Protein AF-A0A5Z9VME4-F1 (afdb_monomer)

Secondary structure (DSSP, 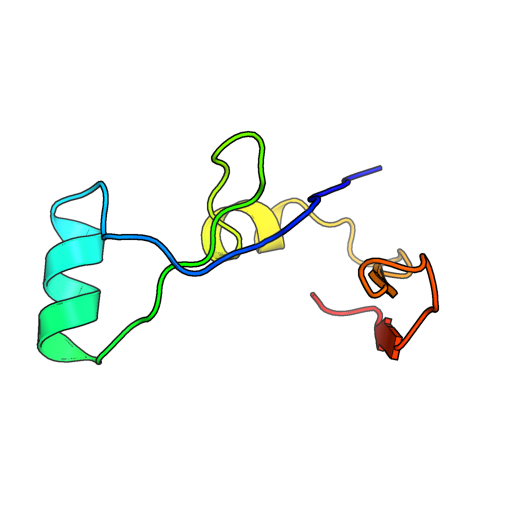8-state):
-----S-EEE---SHHHHHHHHHH-PPEEE-TT--BHHHHGGGS-TTS-EEEE-TT--EEEEES--

Nearest PDB structures (foldseek):
  5yvq-assembly1_B  TM=1.006E+00  e=1.152E-07  Muvirus mu
  3c73-assembly1_A  TM=3.773E-01  e=3.489E+00  unclassified

Radius of gyration: 13.28 Å;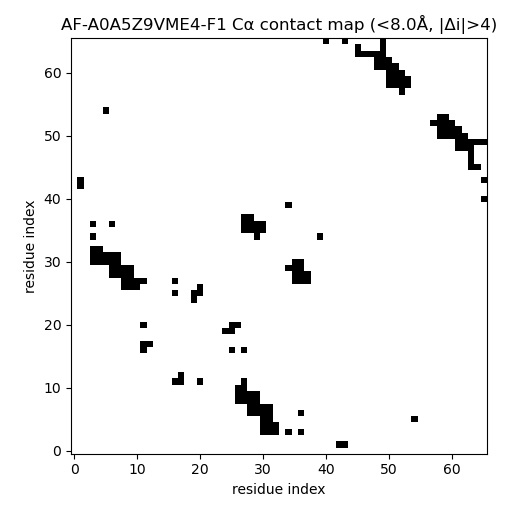 Cα contacts (8 Å, |Δi|>4): 84; chains: 1; bounding box: 32×24×29 Å

pLDDT: mean 96.12, std 3.07, range [78.81, 98.31]

Mean predicted aligned error: 2.62 Å

Foldseek 3Di:
DDDFADKDWDDDPDPVSVVCCVPPVDTWIAGPVGDTPVVCQVVDDQPDKDFDADPVRHTPDIDSHD

Solvent-accessible surface area (backbone atoms only — not comparable to full-atom values): 4272 Å² total; per-residue (Å²): 139,88,86,84,49,78,68,38,81,52,78,65,90,45,72,68,47,42,52,43,26,73,75,71,64,57,81,43,41,24,23,74,90,65,49,47,48,82,73,48,44,79,73,57,64,68,98,41,85,46,77,42,58,50,99,84,69,48,76,78,46,78,39,59,76,120

Organism: NCBI:txid29473

Sequence (66 aa):
MMHLKNIKAGNAKTLEQYELTKKHGVIWLYSEDGKNWYEEVKNFQPDTIKIVYDANNIIVAITKDA

Structure (mmCIF, N/CA/C/O backbone):
data_AF-A0A5Z9VME4-F1
#
_entry.id   AF-A0A5Z9VME4-F1
#
loop_
_atom_site.group_PDB
_atom_site.id
_atom_site.type_symbol
_atom_site.label_atom_id
_atom_site.label_alt_id
_atom_site.label_comp_id
_atom_site.label_asym_id
_atom_site.label_entity_id
_atom_site.label_seq_id
_atom_site.pdbx_PDB_ins_code
_atom_site.Cartn_x
_atom_site.Cartn_y
_atom_site.Cartn_z
_atom_site.occupancy
_atom_site.B_iso_or_equiv
_atom_site.auth_seq_id
_atom_site.auth_comp_id
_atom_site.auth_asym_id
_atom_site.auth_atom_id
_atom_site.pdbx_PDB_model_num
ATOM 1 N N . MET A 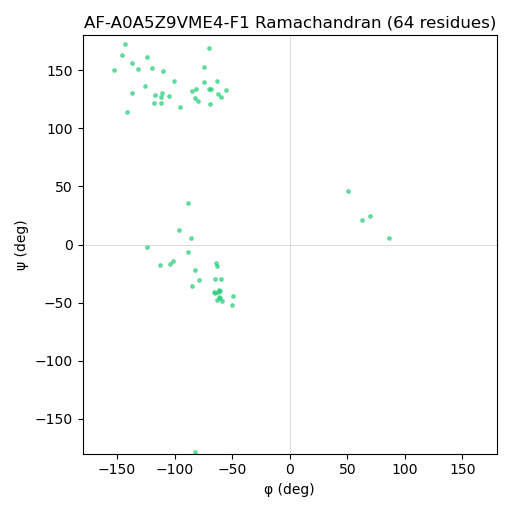1 1 ? 14.065 9.428 -5.167 1.00 78.81 1 MET A N 1
ATOM 2 C CA . MET A 1 1 ? 13.757 7.984 -5.237 1.00 78.81 1 MET A CA 1
ATOM 3 C C . MET A 1 1 ? 13.137 7.590 -3.913 1.00 78.81 1 MET A C 1
ATOM 5 O O . MET A 1 1 ? 13.705 7.944 -2.888 1.00 78.81 1 MET A O 1
ATOM 9 N N . MET A 1 2 ? 11.965 6.960 -3.929 1.00 91.88 2 MET A N 1
ATOM 10 C CA . MET A 1 2 ? 11.268 6.555 -2.709 1.00 91.88 2 MET A CA 1
ATOM 11 C C 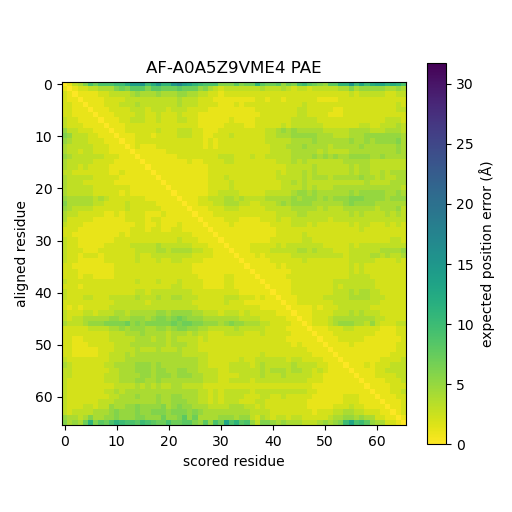. MET A 1 2 ? 11.493 5.070 -2.453 1.00 91.88 2 MET A C 1
ATOM 13 O O . MET A 1 2 ? 11.514 4.281 -3.395 1.00 91.88 2 MET A O 1
ATOM 17 N N . HIS A 1 3 ? 11.679 4.705 -1.187 1.00 95.62 3 HIS A N 1
ATOM 18 C CA . HIS A 1 3 ? 11.919 3.326 -0.784 1.00 95.62 3 HIS A CA 1
ATOM 19 C C . HIS A 1 3 ? 11.181 3.035 0.519 1.00 95.62 3 HIS A C 1
ATOM 21 O O . HIS A 1 3 ? 11.505 3.612 1.553 1.00 95.62 3 HIS A O 1
ATOM 27 N N . LEU A 1 4 ? 10.190 2.148 0.453 1.00 96.75 4 LEU A N 1
ATOM 28 C CA . LEU A 1 4 ? 9.445 1.643 1.603 1.00 96.75 4 LEU A CA 1
ATOM 29 C C . LEU A 1 4 ? 9.797 0.165 1.769 1.00 96.75 4 LEU A C 1
ATOM 31 O O . LEU A 1 4 ? 9.633 -0.618 0.834 1.00 96.75 4 LEU A O 1
ATOM 35 N N . LYS A 1 5 ? 10.329 -0.210 2.933 1.00 97.50 5 LYS A N 1
ATOM 36 C CA . LYS A 1 5 ? 10.810 -1.570 3.210 1.00 97.50 5 LYS A CA 1
ATOM 37 C C . LYS A 1 5 ? 9.913 -2.278 4.211 1.00 97.50 5 LYS A C 1
ATOM 39 O O . LYS A 1 5 ? 9.364 -1.641 5.108 1.00 97.50 5 LYS A O 1
ATOM 44 N N . ASN A 1 6 ? 9.826 -3.602 4.068 1.00 97.38 6 ASN A N 1
ATOM 45 C CA . ASN A 1 6 ? 9.217 -4.506 5.046 1.00 97.38 6 ASN A CA 1
ATOM 46 C C . ASN A 1 6 ? 7.809 -4.071 5.480 1.00 97.38 6 ASN A C 1
ATOM 48 O O . ASN A 1 6 ? 7.497 -4.054 6.671 1.00 97.38 6 ASN A O 1
ATOM 52 N N . ILE A 1 7 ? 6.977 -3.703 4.501 1.00 97.81 7 ILE A N 1
ATOM 53 C CA . ILE A 1 7 ? 5.612 -3.232 4.733 1.00 97.81 7 ILE A CA 1
ATOM 54 C C . ILE A 1 7 ? 4.782 -4.343 5.384 1.00 97.81 7 ILE A C 1
ATOM 56 O O . ILE A 1 7 ? 4.757 -5.476 4.903 1.00 97.81 7 ILE A O 1
ATOM 60 N N . LYS A 1 8 ? 4.094 -4.015 6.479 1.00 97.94 8 LYS A N 1
ATOM 61 C CA . LYS A 1 8 ? 3.246 -4.935 7.246 1.00 97.94 8 LYS A CA 1
ATOM 62 C C . LYS A 1 8 ? 1.938 -4.264 7.640 1.00 97.94 8 LYS A C 1
ATOM 64 O O . LYS A 1 8 ? 1.867 -3.043 7.754 1.00 97.94 8 LYS A O 1
ATOM 69 N N . ALA A 1 9 ? 0.912 -5.075 7.883 1.00 97.88 9 ALA A N 1
ATOM 70 C CA . ALA A 1 9 ? -0.326 -4.584 8.468 1.00 97.88 9 ALA A CA 1
ATOM 71 C C . ALA A 1 9 ? -0.078 -4.036 9.885 1.00 97.88 9 ALA A C 1
ATOM 73 O O . ALA A 1 9 ? 0.690 -4.614 10.657 1.00 97.88 9 ALA A O 1
ATOM 74 N N . GLY A 1 10 ? -0.742 -2.936 10.226 1.00 96.31 10 GLY A N 1
ATOM 75 C CA . GLY A 1 10 ? -0.702 -2.333 11.553 1.00 96.31 10 GLY A CA 1
ATOM 76 C C . GLY A 1 10 ? -2.051 -1.753 11.968 1.00 96.31 10 GLY A C 1
ATOM 77 O O . GLY A 1 10 ? -2.996 -1.689 11.183 1.00 96.31 10 GLY A O 1
ATOM 78 N N . ASN A 1 11 ? -2.133 -1.331 13.228 1.00 95.31 11 ASN A N 1
ATOM 79 C CA . ASN A 1 11 ? -3.334 -0.707 13.778 1.00 95.31 11 ASN A CA 1
ATOM 80 C C . ASN A 1 11 ? -3.503 0.726 13.262 1.00 95.31 11 ASN A C 1
ATOM 82 O O . ASN A 1 11 ? -2.515 1.411 12.994 1.00 95.31 11 ASN A O 1
ATOM 86 N N . ALA A 1 12 ? -4.753 1.191 13.207 1.00 96.62 12 ALA A N 1
ATOM 87 C CA . ALA A 1 12 ? -5.069 2.595 12.980 1.00 96.62 12 ALA A CA 1
ATOM 88 C C . ALA A 1 12 ? -4.367 3.486 14.020 1.00 96.62 12 ALA A C 1
ATOM 90 O O . ALA A 1 12 ? -4.415 3.210 15.221 1.00 96.62 12 ALA A O 1
ATOM 91 N N . LYS A 1 13 ? -3.730 4.562 13.553 1.00 96.19 13 LYS A N 1
ATOM 92 C CA . LYS A 1 13 ? -3.000 5.528 14.392 1.00 96.19 13 LYS A CA 1
ATOM 93 C C . LYS A 1 13 ? -3.759 6.838 14.605 1.00 96.19 13 LYS A C 1
ATOM 95 O O . LYS A 1 13 ? -3.415 7.592 15.510 1.00 96.19 13 LYS A O 1
ATOM 100 N N . THR A 1 14 ? -4.776 7.117 13.790 1.00 96.94 14 THR A N 1
ATOM 101 C CA . THR A 1 14 ? -5.608 8.325 13.892 1.00 96.94 14 THR A CA 1
ATOM 102 C C . THR A 1 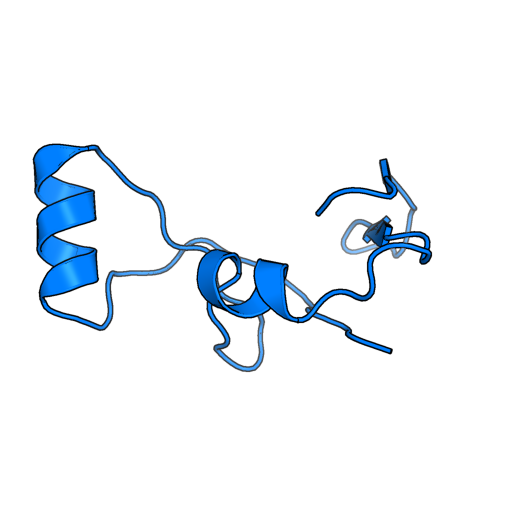14 ? -7.084 7.965 14.037 1.00 96.94 14 THR A C 1
ATOM 104 O O . THR A 1 14 ? -7.500 6.852 13.709 1.00 96.94 14 THR A O 1
ATOM 107 N N . LEU A 1 15 ? -7.890 8.920 14.510 1.00 97.12 15 LEU A N 1
ATOM 108 C CA . LEU A 1 15 ? -9.340 8.740 14.613 1.00 97.12 15 LEU A CA 1
ATOM 109 C C . LEU A 1 15 ? -9.975 8.480 13.240 1.00 97.12 15 LEU A C 1
ATOM 111 O O . LEU A 1 15 ? -10.823 7.608 13.109 1.00 97.12 15 LEU A O 1
ATOM 115 N N . GLU A 1 16 ? -9.518 9.185 12.206 1.00 96.69 16 GLU A N 1
ATOM 116 C CA . GLU A 1 16 ? -9.972 8.961 10.832 1.00 96.69 16 GLU A CA 1
ATOM 117 C C . GLU A 1 16 ? -9.661 7.535 10.360 1.00 96.69 16 GLU A C 1
ATOM 119 O O . GLU A 1 16 ? -10.539 6.846 9.843 1.00 96.69 16 GLU A O 1
ATOM 124 N N . GLN A 1 17 ? -8.436 7.057 10.604 1.00 97.38 17 GLN A N 1
ATOM 125 C CA . GLN A 1 17 ? -8.048 5.692 10.258 1.00 97.38 17 GLN A CA 1
ATOM 126 C C . GLN A 1 17 ? -8.903 4.658 11.000 1.00 97.38 17 GLN A C 1
ATOM 128 O O . GLN A 1 17 ? -9.302 3.649 10.418 1.00 97.38 17 GLN A O 1
ATOM 133 N N . TYR A 1 18 ? -9.220 4.924 12.269 1.00 97.62 18 TYR A N 1
ATOM 134 C CA . TYR A 1 18 ? -10.082 4.070 13.078 1.00 97.62 18 TYR A CA 1
ATOM 135 C C . TYR A 1 18 ? -11.507 3.997 12.514 1.00 97.62 18 TYR A C 1
ATOM 137 O O . TYR A 1 18 ? -12.039 2.901 12.333 1.00 97.62 18 TYR A O 1
ATOM 145 N N . GLU A 1 19 ? -12.105 5.141 12.177 1.00 97.94 19 GLU A N 1
ATOM 146 C CA . GLU A 1 19 ? -13.446 5.195 11.584 1.00 97.94 19 GLU A CA 1
ATOM 147 C C . GLU A 1 19 ? -13.497 4.488 10.224 1.00 97.94 19 GLU A C 1
ATOM 149 O O . GLU A 1 19 ? -14.421 3.719 9.953 1.00 97.94 19 GLU A O 1
ATOM 154 N N . LEU A 1 20 ? -12.474 4.667 9.385 1.00 97.56 20 LEU A N 1
ATOM 155 C CA . LEU A 1 20 ? -12.356 3.974 8.101 1.00 97.56 20 LEU A CA 1
ATOM 156 C C . LEU A 1 20 ? -12.200 2.458 8.272 1.00 97.56 20 LEU A C 1
ATOM 158 O O . LEU A 1 20 ? -12.861 1.694 7.567 1.00 97.56 20 LEU A O 1
ATOM 162 N N . THR A 1 21 ? -11.396 1.994 9.233 1.00 96.94 21 THR A N 1
ATOM 163 C CA . THR A 1 21 ? -11.312 0.562 9.559 1.00 96.94 21 THR A CA 1
ATOM 164 C C . THR A 1 21 ? -12.656 0.027 10.034 1.00 96.94 21 THR A C 1
ATOM 166 O O . THR A 1 21 ? -13.102 -1.013 9.559 1.00 96.94 21 THR A O 1
ATOM 169 N N . LYS A 1 22 ? -13.346 0.746 10.923 1.00 97.31 22 LYS A N 1
ATOM 170 C CA . LYS A 1 22 ? -14.639 0.318 11.466 1.00 97.31 22 LYS A CA 1
ATOM 171 C C . LYS A 1 22 ? -15.737 0.264 10.402 1.00 97.31 22 LYS A C 1
ATOM 173 O O . LYS A 1 22 ? -16.544 -0.660 10.404 1.00 97.31 22 LYS A O 1
ATOM 178 N N . LYS A 1 23 ? -15.782 1.252 9.507 1.00 97.62 23 LYS A N 1
ATOM 179 C CA . LYS A 1 23 ? -16.846 1.401 8.505 1.00 97.62 23 LYS A CA 1
ATOM 180 C C . LYS A 1 23 ? -16.600 0.584 7.237 1.00 97.62 23 LYS A C 1
ATOM 182 O O . LYS A 1 23 ? -17.554 0.091 6.642 1.00 97.62 23 LYS A O 1
ATOM 187 N N . HIS A 1 24 ? -15.343 0.468 6.814 1.00 97.38 24 HIS A N 1
ATOM 188 C CA . HIS A 1 24 ? -14.972 -0.095 5.513 1.00 97.38 24 HIS A CA 1
ATOM 189 C C . HIS A 1 24 ? -13.998 -1.276 5.603 1.00 97.38 24 HIS A C 1
ATOM 191 O O . HIS A 1 24 ? -13.654 -1.847 4.573 1.00 97.38 24 HIS A O 1
ATOM 197 N N . GLY A 1 25 ? -13.549 -1.661 6.803 1.00 96.50 25 GLY A N 1
ATOM 198 C CA . GLY A 1 25 ? -12.610 -2.772 6.977 1.00 96.50 25 GLY A CA 1
ATOM 199 C C . GLY A 1 25 ? -11.202 -2.475 6.458 1.00 96.50 25 GLY A C 1
ATOM 200 O O . GLY A 1 25 ? -10.480 -3.401 6.103 1.00 96.50 25 GLY A O 1
ATOM 201 N N . VAL A 1 26 ? -10.810 -1.196 6.378 1.00 97.06 26 VAL A N 1
ATOM 202 C CA . VAL A 1 26 ? -9.492 -0.791 5.861 1.00 97.06 26 VAL A CA 1
ATOM 203 C C . VAL A 1 26 ? -8.366 -1.403 6.696 1.00 97.06 26 VAL A C 1
ATOM 205 O O . VAL A 1 26 ? -8.323 -1.232 7.919 1.00 97.06 26 VAL A O 1
ATOM 208 N N . ILE A 1 27 ? -7.436 -2.074 6.009 1.00 97.75 27 ILE A N 1
ATOM 209 C CA . ILE A 1 27 ? -6.184 -2.595 6.565 1.00 97.75 27 ILE A CA 1
ATOM 210 C C . ILE A 1 27 ? -5.082 -1.576 6.295 1.00 97.75 27 ILE A C 1
ATOM 212 O O . ILE A 1 27 ? -4.765 -1.299 5.138 1.00 97.75 27 ILE A O 1
ATOM 216 N N . TRP A 1 28 ? -4.480 -1.049 7.359 1.00 97.81 28 TRP A N 1
ATOM 217 C CA . TRP A 1 28 ? -3.395 -0.075 7.276 1.00 97.81 28 TRP A CA 1
ATOM 218 C C . TRP A 1 28 ? -2.055 -0.768 7.110 1.00 97.81 28 TRP A C 1
ATOM 220 O O . TRP A 1 28 ? -1.737 -1.699 7.848 1.00 97.81 28 TRP A O 1
ATOM 230 N N . LEU A 1 29 ? -1.267 -0.299 6.150 1.00 98.25 29 LEU A N 1
ATOM 231 C CA . LEU A 1 29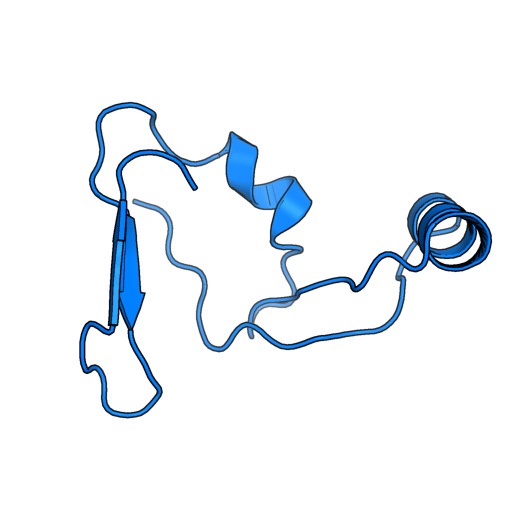 ? 0.032 -0.863 5.819 1.00 98.25 29 LEU A CA 1
ATOM 232 C C . LEU A 1 29 ? 1.121 0.133 6.198 1.00 98.25 29 LEU A C 1
ATOM 234 O O . LEU A 1 29 ? 1.075 1.288 5.777 1.00 98.25 29 LEU A O 1
ATOM 238 N N . TYR A 1 30 ? 2.103 -0.320 6.971 1.00 98.31 30 TYR A N 1
ATOM 239 C CA . TYR A 1 30 ? 3.217 0.504 7.420 1.00 98.31 30 TYR A CA 1
ATOM 240 C C . TYR A 1 30 ? 4.552 -0.127 7.056 1.00 98.31 30 TYR A C 1
ATOM 242 O O . TYR A 1 30 ? 4.741 -1.328 7.248 1.00 98.31 30 TYR A O 1
ATOM 250 N N . SER A 1 31 ? 5.479 0.686 6.558 1.00 97.75 31 SER A N 1
ATOM 251 C CA . SER A 1 31 ? 6.882 0.310 6.378 1.00 97.75 31 SER A CA 1
ATOM 252 C C . SER A 1 31 ? 7.612 0.170 7.718 1.00 97.75 31 SER A C 1
ATOM 254 O O . SER A 1 31 ? 7.108 0.577 8.767 1.00 97.75 31 SER A O 1
ATOM 256 N N . GLU A 1 32 ? 8.827 -0.381 7.690 1.00 97.25 32 GLU A N 1
ATOM 257 C CA . GLU A 1 32 ? 9.665 -0.541 8.890 1.00 97.25 32 GLU A CA 1
ATOM 258 C C . GLU A 1 32 ? 10.001 0.777 9.601 1.00 97.25 32 GLU A C 1
ATOM 260 O O . GLU A 1 32 ? 10.146 0.791 10.820 1.00 97.25 32 GLU A O 1
ATOM 265 N N . ASP A 1 33 ? 10.074 1.888 8.863 1.00 96.31 33 ASP A N 1
ATOM 266 C CA . ASP A 1 33 ? 10.267 3.241 9.398 1.00 96.31 33 ASP A CA 1
ATOM 267 C C . ASP A 1 33 ? 8.947 3.913 9.822 1.00 96.31 33 ASP A C 1
ATOM 269 O O . ASP A 1 33 ? 8.929 5.075 10.223 1.00 96.31 33 ASP A O 1
ATOM 273 N N . GLY A 1 34 ? 7.831 3.179 9.779 1.00 96.06 34 GLY A N 1
ATOM 274 C CA . GLY A 1 34 ? 6.544 3.580 10.342 1.00 96.06 34 GLY A CA 1
ATOM 275 C C . GLY A 1 34 ? 5.655 4.435 9.437 1.00 96.06 34 GLY A C 1
ATOM 276 O O . GLY A 1 34 ? 4.595 4.867 9.910 1.00 96.06 34 GLY A O 1
ATOM 277 N N . LYS A 1 35 ? 6.038 4.657 8.172 1.00 97.00 35 LYS A N 1
ATOM 278 C CA . LYS A 1 35 ? 5.253 5.421 7.187 1.00 97.00 35 LYS A CA 1
ATOM 279 C C . LYS A 1 35 ? 4.055 4.623 6.691 1.00 97.00 35 LYS A C 1
ATOM 281 O O . LYS A 1 35 ? 4.165 3.423 6.460 1.00 97.00 35 LYS A O 1
ATOM 286 N N . ASN A 1 36 ? 2.916 5.291 6.525 1.00 97.62 36 ASN A N 1
ATOM 287 C CA . ASN A 1 36 ? 1.696 4.684 5.998 1.00 97.62 36 ASN A CA 1
ATOM 288 C C . ASN A 1 36 ? 1.767 4.590 4.469 1.00 97.62 36 ASN A C 1
ATOM 290 O O . ASN A 1 36 ? 1.890 5.612 3.799 1.00 97.62 36 ASN A O 1
ATOM 294 N N . TRP A 1 37 ? 1.623 3.385 3.917 1.00 97.31 37 TRP A N 1
ATOM 295 C CA . TRP A 1 37 ? 1.636 3.142 2.473 1.00 97.31 37 TRP A CA 1
ATOM 296 C C . TRP A 1 37 ? 0.685 4.071 1.709 1.00 97.31 37 TRP A C 1
ATOM 298 O O . TRP A 1 37 ? 1.123 4.763 0.796 1.00 97.31 37 TRP A O 1
ATOM 308 N N . TYR A 1 38 ? -0.589 4.147 2.111 1.00 95.69 38 TYR A N 1
ATOM 309 C CA . TYR A 1 38 ? -1.606 4.905 1.368 1.00 95.69 38 TYR A CA 1
ATOM 310 C C . TYR A 1 38 ? -1.329 6.412 1.338 1.00 95.69 38 TYR A C 1
ATOM 312 O O . TYR A 1 38 ? -1.688 7.092 0.380 1.00 95.69 38 TYR A O 1
ATOM 320 N N . GLU A 1 39 ? -0.684 6.942 2.376 1.00 95.44 39 GLU A N 1
ATOM 321 C CA . GLU A 1 39 ? -0.307 8.356 2.437 1.00 95.44 39 GLU A CA 1
ATOM 322 C C . GLU A 1 39 ? 0.942 8.648 1.600 1.00 95.44 39 GLU A C 1
ATOM 324 O O . GLU A 1 39 ? 1.066 9.746 1.060 1.00 95.44 39 GLU A O 1
ATOM 329 N N . GLU A 1 40 ? 1.843 7.672 1.47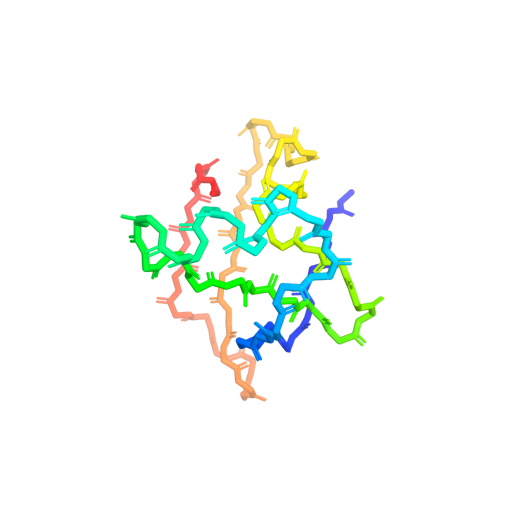2 1.00 95.94 40 GLU A N 1
ATOM 330 C CA . GLU A 1 40 ? 3.079 7.786 0.698 1.00 95.94 40 GLU A CA 1
ATOM 331 C C . GLU A 1 40 ? 2.875 7.546 -0.802 1.00 95.94 40 GLU A C 1
ATOM 333 O O . GLU A 1 40 ? 3.668 8.050 -1.592 1.00 95.94 40 GLU A O 1
ATOM 338 N N . VAL A 1 41 ? 1.810 6.851 -1.233 1.00 94.25 41 VAL A N 1
ATOM 339 C CA . VAL A 1 41 ? 1.534 6.578 -2.663 1.00 94.25 41 VAL A CA 1
ATOM 340 C C . VAL A 1 41 ? 1.624 7.850 -3.522 1.00 94.25 41 VAL A C 1
ATOM 342 O O . VAL A 1 41 ? 2.287 7.867 -4.559 1.00 94.25 41 VAL A O 1
ATOM 345 N N . LYS A 1 42 ? 1.053 8.963 -3.047 1.00 93.94 42 LYS A N 1
ATOM 346 C CA . LYS A 1 42 ? 1.068 10.262 -3.751 1.00 93.94 42 LYS A CA 1
ATOM 347 C C . LYS A 1 42 ? 2.469 10.858 -3.957 1.00 93.94 42 LYS A C 1
ATOM 349 O O . LYS A 1 42 ? 2.631 11.756 -4.778 1.00 93.94 42 LYS A O 1
ATOM 354 N N . ASN A 1 43 ? 3.465 10.398 -3.199 1.00 95.69 43 ASN A N 1
ATOM 355 C CA . ASN A 1 43 ? 4.841 10.888 -3.258 1.00 95.69 43 ASN A CA 1
ATOM 356 C C . ASN A 1 43 ? 5.682 10.135 -4.309 1.00 95.69 43 ASN A C 1
ATOM 358 O O . ASN A 1 43 ? 6.830 10.513 -4.570 1.00 95.69 43 ASN A O 1
ATOM 362 N N . PHE A 1 44 ? 5.147 9.077 -4.936 1.00 94.62 44 PHE A N 1
ATOM 363 C CA . PHE A 1 44 ? 5.812 8.427 -6.064 1.00 94.62 44 PHE A CA 1
ATOM 364 C C . PHE A 1 44 ? 5.786 9.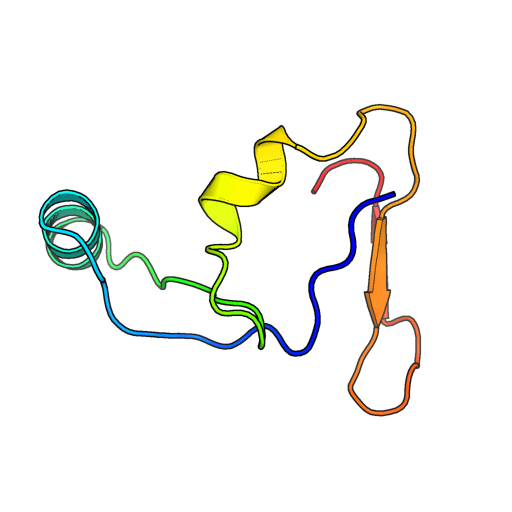331 -7.301 1.00 94.62 44 PHE A C 1
ATOM 366 O O . PHE A 1 44 ? 4.755 9.867 -7.693 1.00 94.62 44 PHE A O 1
ATOM 373 N N . GLN A 1 45 ? 6.932 9.454 -7.976 1.00 94.94 45 GLN A N 1
ATOM 374 C CA . GLN A 1 45 ? 6.993 10.162 -9.255 1.00 94.94 45 GLN A CA 1
ATOM 375 C C . GLN A 1 45 ? 6.236 9.370 -10.331 1.00 94.94 45 GLN A C 1
ATOM 377 O O . GLN A 1 45 ? 6.482 8.164 -10.442 1.00 94.94 45 GLN A O 1
ATOM 382 N N . PRO A 1 46 ? 5.385 10.001 -11.155 1.00 92.56 46 PRO A N 1
ATOM 383 C CA . PRO A 1 46 ? 4.543 9.295 -12.124 1.00 92.56 46 PRO A CA 1
ATOM 384 C C . PRO A 1 46 ? 5.362 8.473 -13.131 1.00 92.56 46 PRO A C 1
ATOM 386 O O . PRO A 1 46 ? 5.159 7.268 -13.254 1.00 92.56 46 PRO A O 1
ATOM 389 N N . ASP A 1 47 ? 6.394 9.058 -13.738 1.00 93.56 47 ASP A N 1
ATOM 390 C CA . ASP A 1 47 ? 7.169 8.427 -14.819 1.00 93.56 47 ASP A CA 1
ATOM 391 C C . ASP A 1 47 ? 8.346 7.566 -14.336 1.00 93.56 47 ASP A C 1
ATOM 393 O O . ASP A 1 47 ? 9.406 7.497 -14.960 1.00 93.56 47 ASP A O 1
ATOM 397 N N . THR A 1 48 ? 8.167 6.878 -13.209 1.00 95.81 48 THR A N 1
ATOM 398 C CA . THR A 1 48 ? 9.176 5.965 -12.649 1.00 95.81 48 THR A CA 1
ATOM 399 C C . THR A 1 48 ? 8.649 4.541 -12.535 1.00 95.81 48 THR A C 1
ATOM 401 O O . THR A 1 48 ? 7.446 4.328 -12.385 1.00 95.81 48 THR A O 1
ATOM 404 N N . ILE A 1 49 ? 9.550 3.559 -12.602 1.00 96.62 49 ILE A N 1
ATOM 405 C CA . ILE A 1 49 ? 9.235 2.147 -12.353 1.00 96.62 49 ILE A CA 1
ATOM 406 C C . ILE A 1 49 ? 9.226 1.904 -10.840 1.00 96.62 49 ILE A C 1
ATOM 408 O O . ILE A 1 49 ? 10.149 2.319 -10.139 1.00 96.62 49 ILE A O 1
ATOM 412 N N . LYS A 1 50 ? 8.197 1.214 -10.347 1.00 96.75 50 LYS A N 1
ATOM 413 C CA . LYS A 1 50 ? 8.048 0.782 -8.957 1.00 96.75 50 LYS A CA 1
ATOM 414 C C . LYS A 1 50 ? 8.193 -0.727 -8.923 1.00 96.75 50 LYS A C 1
ATOM 416 O O . LYS A 1 50 ? 7.586 -1.441 -9.721 1.00 96.75 50 LYS A O 1
ATOM 421 N N . ILE A 1 51 ? 9.038 -1.188 -8.014 1.00 97.19 51 ILE A N 1
ATOM 422 C CA . ILE A 1 51 ? 9.429 -2.586 -7.892 1.00 97.19 51 ILE A CA 1
ATOM 423 C C . ILE A 1 51 ? 8.961 -3.083 -6.532 1.00 97.19 51 ILE A C 1
ATOM 425 O O . ILE A 1 51 ? 9.273 -2.473 -5.509 1.00 97.19 51 ILE A O 1
ATOM 429 N N . VAL A 1 52 ? 8.256 -4.210 -6.535 1.00 97.38 52 VAL A N 1
ATOM 430 C CA . VAL A 1 52 ? 7.928 -4.968 -5.328 1.00 97.38 52 VAL A CA 1
ATOM 431 C C . VAL A 1 52 ? 8.819 -6.198 -5.304 1.00 97.38 52 VAL A C 1
ATOM 433 O O . VAL A 1 52 ? 8.885 -6.946 -6.283 1.00 97.38 52 VAL A O 1
ATOM 436 N N . TYR A 1 53 ? 9.509 -6.402 -4.191 1.00 97.75 53 TYR A N 1
ATOM 437 C CA . TYR A 1 53 ? 10.395 -7.537 -3.986 1.00 97.75 53 TYR A CA 1
ATOM 438 C C . TYR A 1 53 ? 10.123 -8.191 -2.629 1.00 97.75 53 TYR A C 1
ATOM 440 O O . TYR A 1 53 ? 9.661 -7.532 -1.694 1.00 97.75 53 TYR A O 1
ATOM 448 N N . ASP A 1 54 ? 10.373 -9.493 -2.541 1.00 97.56 54 ASP A N 1
ATOM 449 C CA . ASP A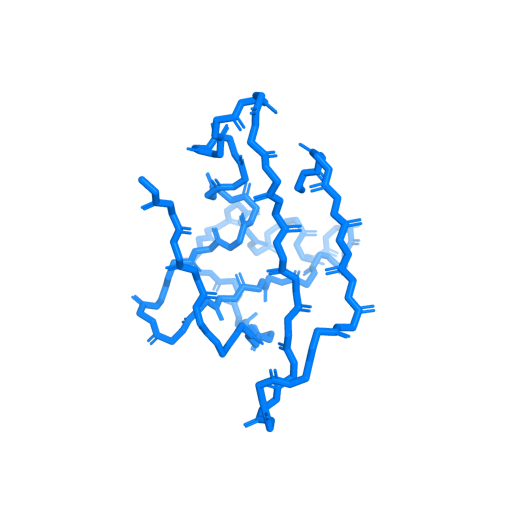 1 54 ? 10.184 -10.270 -1.317 1.00 97.56 54 ASP A CA 1
ATOM 450 C C . ASP A 1 54 ? 11.381 -10.154 -0.349 1.00 97.56 54 ASP A C 1
ATOM 452 O O . ASP A 1 54 ? 12.360 -9.453 -0.604 1.00 97.56 54 ASP A O 1
ATOM 456 N N . ALA A 1 55 ? 11.325 -10.855 0.786 1.00 96.69 55 ALA A N 1
ATOM 457 C CA . ALA A 1 55 ? 12.394 -10.827 1.786 1.00 96.69 55 ALA A CA 1
ATOM 458 C C . ALA A 1 55 ? 13.743 -11.401 1.297 1.00 96.69 55 ALA A C 1
ATOM 460 O O . ALA A 1 55 ? 14.764 -11.143 1.930 1.00 96.69 55 ALA A O 1
ATOM 461 N N . ASN A 1 56 ? 13.760 -12.147 0.186 1.00 97.75 56 ASN A N 1
ATOM 462 C CA . ASN A 1 56 ? 14.967 -12.671 -0.459 1.00 97.75 56 ASN A CA 1
ATOM 463 C C . ASN A 1 56 ? 15.448 -11.762 -1.605 1.00 97.75 56 ASN A C 1
ATOM 465 O O . ASN A 1 56 ? 16.293 -12.169 -2.404 1.00 97.75 56 ASN A O 1
ATOM 469 N N . ASN A 1 57 ? 14.900 -10.545 -1.706 1.00 96.50 57 ASN A N 1
ATOM 470 C CA . ASN A 1 57 ? 15.186 -9.564 -2.751 1.00 96.50 57 ASN A CA 1
ATOM 471 C C . ASN A 1 57 ? 14.792 -10.025 -4.166 1.00 96.50 57 ASN A C 1
ATOM 473 O O . ASN A 1 57 ? 15.276 -9.464 -5.153 1.00 96.50 57 ASN A O 1
ATOM 477 N N . ILE A 1 58 ? 13.887 -11.000 -4.286 1.00 98.31 58 ILE A N 1
ATOM 478 C CA . ILE A 1 58 ? 13.353 -11.437 -5.575 1.00 98.31 58 ILE A CA 1
ATOM 479 C C . ILE A 1 58 ? 12.227 -10.493 -5.985 1.00 98.31 58 ILE A C 1
ATOM 481 O O . ILE A 1 58 ? 11.288 -10.269 -5.225 1.00 98.31 58 ILE A O 1
ATOM 485 N N . ILE A 1 59 ? 12.318 -9.928 -7.192 1.00 98.19 59 ILE A N 1
ATOM 486 C CA . ILE A 1 59 ? 11.272 -9.066 -7.752 1.00 98.19 59 ILE A CA 1
ATOM 487 C C . ILE A 1 59 ? 10.045 -9.920 -8.068 1.00 98.19 59 ILE A C 1
ATOM 489 O O . ILE A 1 59 ? 10.120 -10.843 -8.876 1.00 98.19 59 ILE A O 1
ATOM 493 N N . VAL A 1 60 ? 8.912 -9.577 -7.458 1.00 98.00 60 VAL A N 1
ATOM 494 C CA . VAL A 1 60 ? 7.634 -10.291 -7.618 1.00 98.00 60 VAL A CA 1
ATOM 495 C C . VAL A 1 60 ? 6.578 -9.462 -8.349 1.00 98.00 60 VAL A C 1
ATOM 497 O O . VAL A 1 60 ? 5.610 -10.020 -8.856 1.00 98.00 60 VAL A O 1
ATOM 500 N N . ALA A 1 61 ? 6.761 -8.141 -8.439 1.00 97.62 61 ALA A N 1
ATOM 501 C CA . ALA A 1 61 ? 5.893 -7.259 -9.212 1.00 97.62 61 ALA A CA 1
ATOM 502 C C . ALA A 1 61 ? 6.633 -6.004 -9.695 1.00 97.62 61 ALA A C 1
ATOM 504 O O . ALA A 1 61 ? 7.562 -5.510 -9.052 1.00 97.62 61 ALA A O 1
ATOM 505 N N . ILE A 1 62 ? 6.192 -5.485 -10.842 1.00 97.31 62 ILE A N 1
ATOM 506 C CA . ILE A 1 62 ? 6.701 -4.264 -11.468 1.00 97.31 62 ILE A CA 1
ATOM 507 C C . ILE A 1 62 ? 5.499 -3.462 -11.969 1.00 97.31 62 ILE A C 1
ATOM 509 O O . ILE A 1 62 ? 4.639 -4.005 -12.658 1.00 97.31 62 ILE A O 1
ATOM 513 N N . THR A 1 63 ? 5.447 -2.172 -11.644 1.00 96.44 63 THR A N 1
ATOM 514 C CA . THR A 1 63 ? 4.369 -1.267 -12.069 1.00 96.44 63 THR A CA 1
ATOM 515 C C . THR A 1 63 ? 4.894 0.149 -12.311 1.00 96.44 63 THR A C 1
ATOM 517 O O . THR A 1 63 ? 5.992 0.503 -11.879 1.00 96.44 63 THR A O 1
ATOM 520 N N . LYS A 1 64 ? 4.117 0.977 -13.013 1.00 94.75 64 LYS A N 1
ATOM 521 C CA . LYS A 1 64 ? 4.305 2.438 -13.047 1.00 94.75 64 LYS A CA 1
ATOM 522 C C . LYS A 1 64 ? 3.317 3.180 -12.145 1.00 94.75 64 LYS A C 1
ATOM 524 O O . LYS A 1 64 ? 3.565 4.342 -11.840 1.00 94.75 64 LYS A O 1
ATOM 529 N N . ASP A 1 65 ? 2.268 2.508 -11.686 1.00 91.88 65 ASP A N 1
ATOM 530 C CA . ASP A 1 65 ? 1.225 3.056 -10.819 1.00 91.88 65 ASP A CA 1
ATOM 531 C C . ASP A 1 65 ? 1.228 2.302 -9.484 1.00 91.88 65 ASP A C 1
ATOM 533 O O . ASP A 1 65 ? 1.182 1.068 -9.490 1.00 91.88 65 ASP A O 1
ATOM 537 N N . ALA A 1 66 ? 1.423 3.033 -8.385 1.00 83.12 66 ALA A N 1
ATOM 538 C CA . ALA A 1 66 ? 1.729 2.487 -7.060 1.00 83.12 66 ALA A CA 1
ATOM 539 C C . ALA A 1 66 ? 0.483 2.411 -6.175 1.00 83.12 66 ALA A C 1
ATOM 541 O O . ALA A 1 66 ? -0.296 3.385 -6.185 1.00 83.12 66 ALA A O 1
#